Protein AF-A0A257YKX0-F1 (afdb_monomer_lite)

Foldseek 3Di:
DVVVVVVVVVVCVVVPVVDPDDPVVVVVVVVVCVVCVVVQVVQVVVDDPPDPDRCSVVVSVVVVVVVVVVVVVVVVD

Radius of gyration: 19.89 Å; chains: 1; bounding box: 42×23×54 Å

Structure (mmCIF, N/CA/C/O backbone):
data_AF-A0A257YKX0-F1
#
_entry.id   AF-A0A257YKX0-F1
#
loop_
_atom_site.group_PDB
_atom_site.id
_atom_site.type_symbol
_atom_site.label_atom_id
_atom_site.label_alt_id
_atom_site.label_comp_id
_atom_site.label_asym_id
_atom_site.label_entity_id
_atom_site.label_seq_id
_atom_site.pdbx_PDB_ins_code
_atom_site.Cartn_x
_atom_site.Cartn_y
_atom_site.Cartn_z
_atom_site.occupancy
_atom_site.B_iso_or_equiv
_atom_site.auth_seq_id
_atom_site.auth_comp_id
_atom_site.auth_asym_id
_atom_site.auth_atom_id
_atom_site.pdbx_PDB_model_num
ATOM 1 N N . MET A 1 1 ? 5.831 -13.715 33.403 1.00 74.38 1 MET A N 1
ATOM 2 C CA . MET A 1 1 ? 5.427 -14.307 32.104 1.00 74.38 1 MET A CA 1
ATOM 3 C C . MET A 1 1 ? 3.968 -13.987 31.759 1.00 74.38 1 MET A C 1
ATOM 5 O O . MET A 1 1 ? 3.751 -13.421 30.700 1.00 74.38 1 MET A O 1
ATOM 9 N N . LEU A 1 2 ? 2.986 -14.226 32.646 1.00 89.25 2 LEU A N 1
ATOM 10 C CA . LEU A 1 2 ? 1.558 -13.921 32.391 1.00 89.25 2 LEU A CA 1
ATOM 11 C C . LEU A 1 2 ? 1.255 -12.441 32.077 1.00 89.25 2 LEU A C 1
ATOM 13 O O . LEU A 1 2 ? 0.461 -12.154 31.190 1.00 89.25 2 LEU A O 1
ATOM 17 N N . VAL A 1 3 ? 1.942 -11.504 32.734 1.00 91.81 3 VAL A N 1
ATOM 18 C CA . VAL A 1 3 ? 1.773 -10.056 32.488 1.00 91.81 3 VAL A CA 1
ATOM 19 C C . VAL A 1 3 ? 2.178 -9.656 31.065 1.00 91.81 3 VAL A C 1
ATOM 21 O O . VAL A 1 3 ? 1.525 -8.825 30.446 1.00 91.81 3 VAL A O 1
ATOM 24 N N . ILE A 1 4 ? 3.218 -10.288 30.513 1.00 91.69 4 ILE A N 1
ATOM 25 C CA . ILE A 1 4 ? 3.666 -10.039 29.135 1.00 91.69 4 ILE A CA 1
ATOM 26 C C . ILE A 1 4 ? 2.609 -10.548 28.153 1.00 91.69 4 ILE A C 1
ATOM 28 O O . ILE A 1 4 ? 2.280 -9.857 27.198 1.00 91.69 4 ILE A O 1
ATOM 32 N N . VAL A 1 5 ? 2.028 -11.720 28.420 1.00 92.31 5 VAL A N 1
ATOM 33 C CA . VAL A 1 5 ? 0.944 -12.282 27.603 1.00 92.31 5 VAL A CA 1
ATOM 34 C C . VAL A 1 5 ? -0.283 -11.368 27.625 1.00 92.31 5 VAL A C 1
ATOM 36 O O . VAL A 1 5 ? -0.822 -11.051 26.571 1.00 92.31 5 VAL A O 1
ATOM 39 N N . GLN A 1 6 ? -0.683 -10.870 28.798 1.00 88.44 6 GLN A N 1
ATOM 40 C CA . GLN A 1 6 ? -1.788 -9.916 28.931 1.00 88.44 6 GLN A CA 1
ATOM 41 C C . GLN A 1 6 ? -1.512 -8.598 28.195 1.00 88.44 6 GLN A C 1
ATOM 43 O O . GLN A 1 6 ? -2.399 -8.067 27.530 1.00 88.44 6 GLN A O 1
ATOM 48 N N . PHE A 1 7 ? -0.285 -8.085 28.284 1.00 91.94 7 PHE A N 1
ATOM 49 C CA . PHE A 1 7 ? 0.125 -6.868 27.592 1.00 91.94 7 PHE A CA 1
ATOM 50 C C . PHE A 1 7 ? 0.097 -7.044 26.070 1.00 91.94 7 PHE A C 1
ATOM 52 O O . PHE A 1 7 ? -0.484 -6.222 25.369 1.00 91.94 7 PHE A O 1
ATOM 59 N N . VAL A 1 8 ? 0.638 -8.153 25.557 1.00 89.12 8 VAL A N 1
ATOM 60 C CA . VAL A 1 8 ? 0.620 -8.481 24.124 1.00 89.12 8 VAL A CA 1
ATOM 61 C C . VAL A 1 8 ? -0.813 -8.662 23.621 1.00 89.12 8 VAL A C 1
ATOM 63 O O . VAL A 1 8 ? -1.163 -8.090 22.596 1.00 89.12 8 VAL A O 1
ATOM 66 N N . ILE A 1 9 ? -1.672 -9.377 24.354 1.00 85.88 9 ILE A N 1
ATOM 67 C CA . ILE A 1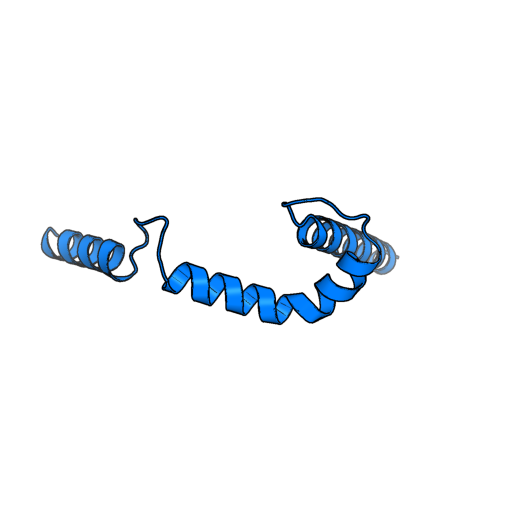 9 ? -3.095 -9.518 24.008 1.00 85.88 9 ILE A CA 1
ATOM 68 C C . ILE A 1 9 ? -3.789 -8.149 23.996 1.00 85.88 9 ILE A C 1
ATOM 70 O O . ILE A 1 9 ? -4.516 -7.839 23.054 1.00 85.88 9 ILE A O 1
ATOM 74 N N . GLY A 1 10 ? -3.518 -7.299 24.988 1.00 81.56 10 GLY A N 1
ATOM 75 C CA . GLY A 1 10 ? -4.011 -5.924 25.034 1.00 81.56 10 GLY A CA 1
ATOM 76 C C . GLY A 1 10 ? -3.578 -5.098 23.822 1.00 81.56 10 GLY A C 1
ATOM 77 O O . GLY A 1 10 ? -4.405 -4.403 23.243 1.00 81.56 10 GLY A O 1
ATOM 78 N N . LEU A 1 11 ? -2.324 -5.227 23.377 1.00 84.06 11 LEU A N 1
ATOM 79 C CA . LEU A 1 11 ? -1.829 -4.568 22.163 1.00 84.06 11 LEU A CA 1
ATOM 80 C C . LEU A 1 11 ? -2.491 -5.112 20.890 1.00 84.06 11 LEU A C 1
ATOM 82 O O . LEU A 1 11 ? -2.854 -4.329 20.016 1.00 84.06 11 LEU A O 1
ATOM 86 N N . LEU A 1 12 ? -2.701 -6.427 20.788 1.00 79.81 12 LEU A N 1
ATOM 87 C CA . LEU A 1 12 ? -3.389 -7.047 19.649 1.00 79.81 12 LEU A CA 1
ATOM 88 C C . LEU A 1 12 ? -4.839 -6.557 19.516 1.00 79.81 12 LEU A C 1
ATOM 90 O O . LEU A 1 12 ? -5.301 -6.302 18.403 1.00 79.81 12 LEU A O 1
ATOM 94 N N . PHE A 1 13 ? -5.537 -6.375 20.640 1.00 75.56 13 PHE A N 1
ATOM 95 C CA . PHE A 1 13 ? -6.865 -5.763 20.664 1.00 75.56 13 PHE A CA 1
ATOM 96 C C . PHE A 1 13 ? -6.829 -4.241 20.443 1.00 75.56 13 PHE A C 1
ATOM 98 O O . PHE A 1 13 ? -7.692 -3.726 19.739 1.00 75.56 13 PHE A O 1
ATOM 105 N N . ALA A 1 14 ? -5.838 -3.521 20.980 1.00 71.00 14 ALA A N 1
ATOM 106 C CA . ALA A 1 14 ? -5.728 -2.059 20.878 1.00 71.00 14 ALA A CA 1
ATOM 107 C C . ALA A 1 14 ? -5.388 -1.574 19.459 1.00 71.00 14 ALA A C 1
ATOM 109 O O . ALA A 1 14 ? -6.012 -0.640 18.965 1.00 71.00 14 ALA A O 1
ATOM 110 N N . PHE A 1 15 ? -4.461 -2.247 18.770 1.00 71.00 15 PHE A N 1
ATOM 111 C CA . PHE A 1 15 ? -4.249 -2.070 17.324 1.00 71.00 15 PHE A CA 1
ATOM 112 C C . PHE A 1 15 ? -5.302 -2.785 16.487 1.00 71.00 15 PHE A C 1
ATOM 114 O O . PHE A 1 15 ? -5.301 -2.697 15.260 1.00 71.00 15 PHE A O 1
ATOM 121 N N . ASN A 1 16 ? -6.196 -3.501 17.169 1.00 62.56 16 ASN A N 1
ATOM 122 C CA . ASN A 1 16 ? -7.373 -4.113 16.605 1.00 62.56 16 ASN A CA 1
ATOM 123 C C . ASN A 1 16 ? -7.006 -5.029 15.415 1.00 62.56 16 ASN A C 1
ATOM 125 O O . ASN A 1 16 ? -7.761 -5.253 14.479 1.00 62.56 16 ASN A O 1
ATOM 129 N N . VAL A 1 17 ? -5.828 -5.654 15.500 1.00 61.69 17 VAL A N 1
ATOM 130 C CA . VAL A 1 17 ? -5.290 -6.618 14.523 1.00 61.69 17 VAL A CA 1
ATOM 131 C C . VAL A 1 17 ? -6.262 -7.790 14.305 1.00 61.69 17 VAL A C 1
ATOM 133 O O . VAL A 1 17 ? -6.205 -8.478 13.293 1.00 61.69 17 VAL A O 1
ATOM 136 N N . VAL A 1 18 ? -7.194 -7.991 15.241 1.00 56.34 18 VAL A N 1
ATOM 137 C CA . VAL A 1 18 ? -8.165 -9.087 15.270 1.00 56.34 18 VAL A CA 1
ATOM 138 C C . VAL A 1 18 ? -9.527 -8.719 14.646 1.00 56.34 18 VAL A C 1
ATOM 140 O O . VAL A 1 18 ? -10.349 -9.612 14.459 1.00 56.34 18 VAL A O 1
ATOM 143 N N . SER A 1 19 ? -9.798 -7.457 14.275 1.00 59.81 19 SER A N 1
ATOM 144 C CA . SER A 1 19 ? -11.099 -7.087 13.683 1.00 59.81 19 SER A CA 1
ATOM 145 C C . SER A 1 19 ? -11.010 -6.700 12.196 1.00 59.81 19 SER A C 1
ATOM 147 O O . SER A 1 19 ? -10.248 -5.802 11.828 1.00 59.81 19 SER A O 1
ATOM 149 N N . PRO A 1 20 ? -11.843 -7.294 11.320 1.00 55.09 20 PRO A N 1
ATOM 150 C CA . PRO A 1 20 ? -11.891 -6.973 9.887 1.00 55.09 20 PRO A CA 1
A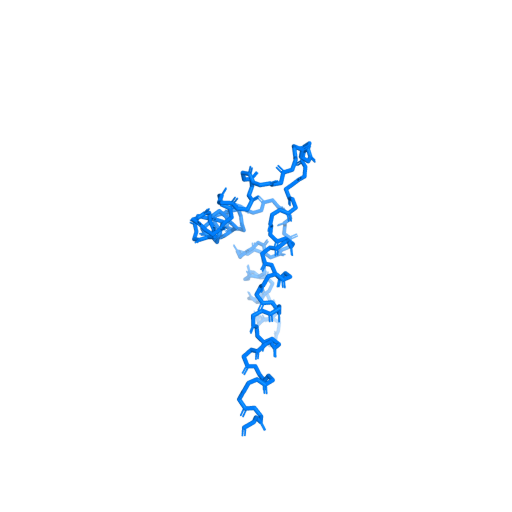TOM 151 C C . PRO A 1 20 ? -12.390 -5.558 9.530 1.00 55.09 20 PRO A C 1
ATOM 153 O O . PRO A 1 20 ? -12.458 -5.223 8.351 1.00 55.09 20 PRO A O 1
ATOM 156 N N . ARG A 1 21 ? -12.810 -4.738 10.506 1.00 59.72 21 ARG A N 1
ATOM 157 C CA . ARG A 1 21 ? -13.505 -3.449 10.286 1.00 59.72 21 ARG A CA 1
ATOM 158 C C . ARG A 1 21 ? -12.734 -2.214 10.755 1.00 59.72 21 ARG A C 1
ATOM 160 O O . ARG A 1 21 ? -13.329 -1.153 10.914 1.00 59.72 21 ARG A O 1
ATOM 167 N N . ASN A 1 22 ? -11.434 -2.322 10.992 1.00 66.50 22 ASN A N 1
ATOM 168 C CA . ASN A 1 22 ? -10.707 -1.215 11.600 1.00 66.50 22 ASN A CA 1
ATOM 169 C C . ASN A 1 22 ? -10.539 0.003 10.712 1.00 66.50 22 ASN A C 1
ATOM 171 O O . ASN A 1 22 ? -9.989 -0.075 9.615 1.00 66.50 22 ASN A O 1
ATOM 175 N N . GLU A 1 23 ? -10.920 1.149 11.267 1.00 72.88 23 GLU A N 1
ATOM 176 C CA . GLU A 1 23 ? -10.698 2.473 10.690 1.00 72.88 23 GLU A CA 1
ATOM 177 C C . GLU A 1 23 ? -9.211 2.736 10.437 1.00 72.88 23 GLU A C 1
ATOM 179 O O . GLU A 1 23 ? -8.871 3.360 9.439 1.00 72.88 23 GLU A O 1
ATOM 184 N N . PHE A 1 24 ? -8.316 2.180 11.263 1.00 74.00 24 PHE A N 1
ATOM 185 C CA . PHE A 1 24 ? -6.872 2.237 11.030 1.00 74.00 24 PHE A CA 1
ATOM 186 C C . PHE A 1 24 ? -6.463 1.543 9.722 1.00 74.00 24 PHE A C 1
ATOM 188 O O . PHE A 1 24 ? -5.747 2.125 8.910 1.00 74.00 24 PHE A O 1
ATOM 195 N N . PHE A 1 25 ? -6.959 0.324 9.475 1.00 74.06 25 PHE A N 1
ATOM 196 C CA . PHE A 1 25 ? -6.700 -0.383 8.220 1.00 74.06 25 PHE A CA 1
ATOM 197 C C . PHE A 1 25 ? -7.300 0.373 7.034 1.00 74.06 25 PHE A C 1
ATOM 199 O O . PHE A 1 25 ? -6.647 0.508 6.005 1.00 74.06 25 PHE A O 1
ATOM 206 N N . GLN A 1 26 ? -8.507 0.925 7.187 1.00 80.56 26 GLN A N 1
ATOM 207 C CA . GLN A 1 26 ? -9.129 1.731 6.138 1.00 80.56 26 GLN A CA 1
ATOM 208 C C . GLN A 1 26 ? -8.345 3.016 5.846 1.00 80.56 26 GLN A C 1
ATOM 210 O O . GLN A 1 26 ? -8.135 3.341 4.683 1.00 80.56 26 GLN A O 1
ATOM 215 N N . GLN A 1 27 ? -7.858 3.728 6.864 1.00 80.44 27 GLN A N 1
ATOM 216 C CA . GLN A 1 27 ? -7.010 4.910 6.684 1.00 80.44 27 GLN A CA 1
ATOM 217 C C . GLN A 1 27 ? -5.689 4.555 6.012 1.00 80.44 27 GLN A C 1
ATOM 219 O O . GLN A 1 27 ? -5.271 5.248 5.086 1.00 80.44 27 GLN A O 1
ATOM 224 N N . PHE A 1 28 ? -5.051 3.464 6.429 1.00 82.44 28 PHE A N 1
ATOM 225 C CA . PHE A 1 28 ? -3.818 2.995 5.813 1.00 82.44 28 PHE A CA 1
ATOM 226 C C . PHE A 1 28 ? -4.038 2.597 4.348 1.00 82.44 28 PHE A C 1
ATOM 228 O O . PHE A 1 28 ? -3.316 3.057 3.465 1.00 82.44 28 PHE A O 1
ATOM 235 N N . TYR A 1 29 ? -5.093 1.828 4.071 1.00 82.25 29 TYR A N 1
ATOM 236 C CA . TYR A 1 29 ? -5.492 1.439 2.721 1.00 82.25 29 TYR A CA 1
ATOM 237 C C . TYR A 1 29 ? -5.798 2.655 1.840 1.00 82.25 29 TYR A C 1
ATOM 239 O O . TYR A 1 29 ? -5.302 2.746 0.720 1.00 82.25 29 TYR A O 1
ATOM 247 N N . ASN A 1 30 ? -6.549 3.630 2.356 1.00 85.75 30 ASN A N 1
ATOM 248 C CA . ASN A 1 30 ? -6.856 4.872 1.647 1.00 85.75 30 ASN A CA 1
ATOM 249 C C . ASN A 1 30 ? -5.604 5.721 1.406 1.00 85.75 30 ASN A C 1
ATOM 251 O O . ASN A 1 30 ? -5.482 6.328 0.347 1.00 85.75 30 ASN A O 1
ATOM 255 N N . SER A 1 31 ? -4.658 5.733 2.347 1.00 88.19 31 SER A N 1
ATOM 256 C CA . SER A 1 31 ? -3.391 6.457 2.201 1.00 88.19 31 SER A CA 1
ATOM 257 C C . SER A 1 31 ? -2.525 5.832 1.111 1.00 88.19 31 SER A C 1
ATOM 259 O O . SER A 1 31 ? -2.029 6.542 0.239 1.00 88.19 31 SER A O 1
ATOM 261 N N . ILE A 1 32 ? -2.403 4.500 1.097 1.00 87.88 32 ILE A N 1
ATOM 262 C CA . ILE A 1 32 ? -1.719 3.778 0.018 1.00 87.88 32 ILE A CA 1
ATOM 263 C C . ILE A 1 32 ? -2.423 4.028 -1.314 1.00 87.88 32 ILE A C 1
ATOM 265 O O . ILE A 1 32 ? -1.769 4.372 -2.295 1.00 87.88 32 ILE A O 1
ATOM 269 N N . ASN A 1 33 ? -3.751 3.925 -1.357 1.00 86.50 33 ASN A N 1
ATOM 270 C CA . ASN A 1 33 ? -4.496 4.188 -2.582 1.00 86.50 33 ASN A CA 1
ATOM 271 C C . ASN A 1 33 ? -4.318 5.621 -3.079 1.00 86.50 33 ASN A C 1
ATOM 273 O O . ASN A 1 33 ? -4.177 5.801 -4.279 1.00 86.50 33 ASN A O 1
ATOM 277 N N . ALA A 1 34 ? -4.269 6.627 -2.204 1.00 87.69 34 ALA A N 1
ATOM 278 C CA . ALA A 1 34 ? -4.023 8.011 -2.604 1.00 87.69 34 ALA A CA 1
ATOM 279 C C . ALA A 1 34 ? -2.635 8.194 -3.239 1.00 87.69 34 ALA A C 1
ATOM 281 O O . ALA A 1 34 ? -2.495 8.935 -4.212 1.00 87.69 34 ALA A O 1
ATOM 282 N N . LEU A 1 35 ? -1.622 7.486 -2.729 1.00 90.06 35 LEU A N 1
ATOM 283 C CA . LEU A 1 35 ? -0.276 7.480 -3.307 1.00 90.06 35 LEU A CA 1
ATOM 284 C C . LEU A 1 35 ? -0.222 6.742 -4.651 1.00 90.06 35 LEU A C 1
ATOM 286 O O . LEU A 1 35 ? 0.516 7.148 -5.547 1.00 90.06 35 LEU A O 1
ATOM 290 N N . LEU A 1 36 ? -1.007 5.674 -4.806 1.00 88.56 36 LEU A N 1
ATOM 291 C CA . LEU A 1 36 ? -1.069 4.890 -6.039 1.00 88.56 36 LEU A CA 1
ATOM 292 C C . LEU A 1 36 ? -2.011 5.495 -7.093 1.00 88.56 36 LEU A C 1
ATOM 294 O O . LEU A 1 36 ? -1.825 5.239 -8.279 1.00 88.56 36 LEU A O 1
ATOM 298 N N . ASP A 1 37 ? -2.986 6.321 -6.706 1.00 89.44 37 ASP A N 1
ATOM 299 C CA . ASP A 1 37 ? -3.982 6.924 -7.601 1.00 89.44 37 ASP A CA 1
ATOM 300 C C . ASP A 1 37 ? -3.381 7.629 -8.836 1.00 89.44 37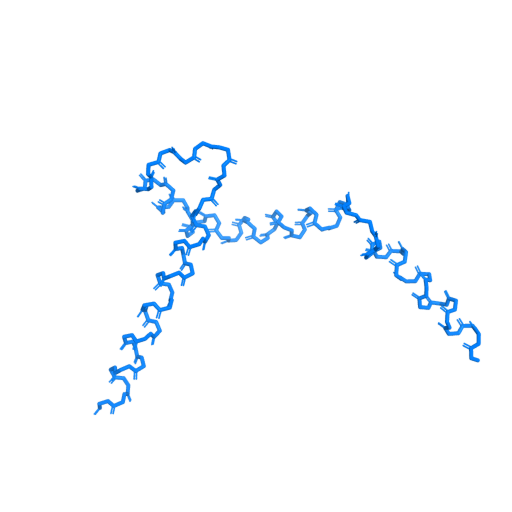 ASP A C 1
ATOM 302 O O . ASP A 1 37 ? -3.896 7.400 -9.932 1.00 89.44 37 ASP A O 1
ATOM 306 N N . PRO A 1 38 ? -2.287 8.422 -8.762 1.00 88.12 38 PRO A N 1
ATOM 307 C CA . PRO A 1 38 ? -1.680 9.007 -9.963 1.00 88.12 38 PRO A CA 1
ATOM 308 C C . PRO A 1 38 ? -1.157 7.963 -10.962 1.00 88.12 38 PRO A C 1
ATOM 310 O O . PRO A 1 38 ? -1.188 8.218 -12.165 1.00 88.12 38 PRO A O 1
ATOM 313 N N . LEU A 1 39 ? -0.721 6.790 -10.492 1.00 88.25 39 LEU A N 1
ATOM 314 C CA . LEU A 1 39 ? -0.260 5.683 -11.340 1.00 88.25 39 LEU A CA 1
ATOM 315 C C . LEU A 1 39 ? -1.426 4.814 -11.830 1.00 88.25 39 LEU A C 1
ATOM 317 O O . LEU A 1 39 ? -1.408 4.316 -12.954 1.00 88.25 39 LEU A O 1
ATOM 321 N N . LEU A 1 40 ? -2.460 4.652 -11.003 1.00 87.38 40 LEU A N 1
ATOM 322 C CA . LEU A 1 40 ? -3.635 3.840 -11.311 1.00 87.38 40 LEU A CA 1
ATOM 323 C C . LEU A 1 40 ? -4.624 4.563 -12.235 1.00 87.38 40 LEU A C 1
ATOM 325 O O . LEU A 1 40 ? -5.259 3.914 -13.060 1.00 87.38 40 LEU A O 1
ATOM 329 N N . ARG A 1 41 ? -4.754 5.895 -12.157 1.00 88.06 41 ARG A N 1
ATOM 330 C CA . ARG A 1 41 ? -5.681 6.689 -12.990 1.00 88.06 41 ARG A CA 1
ATOM 331 C C . ARG A 1 41 ? -5.474 6.504 -14.498 1.00 88.06 41 ARG A C 1
ATOM 333 O O . ARG A 1 41 ? -6.473 6.302 -15.187 1.00 88.06 41 ARG A O 1
ATOM 340 N N . PRO A 1 42 ? -4.244 6.570 -15.043 1.00 86.81 42 PRO A N 1
ATOM 341 C CA . PRO A 1 42 ? -4.012 6.298 -16.459 1.00 86.81 42 PRO A CA 1
ATOM 342 C C . PRO A 1 42 ? -4.410 4.871 -16.843 1.00 86.81 42 PRO A C 1
ATOM 344 O O . PRO A 1 42 ? -5.062 4.677 -17.863 1.00 86.81 42 PRO A O 1
ATOM 347 N N . ILE A 1 43 ? -4.089 3.891 -15.995 1.00 87.31 43 ILE A N 1
ATOM 348 C CA . ILE A 1 43 ? -4.403 2.475 -16.226 1.00 87.31 43 ILE A CA 1
ATOM 349 C C . ILE A 1 43 ? -5.924 2.265 -16.255 1.00 87.31 43 ILE A C 1
ATOM 351 O O . ILE A 1 43 ? -6.442 1.679 -17.203 1.00 87.31 43 ILE A O 1
ATOM 355 N N . ARG A 1 44 ? -6.655 2.841 -15.291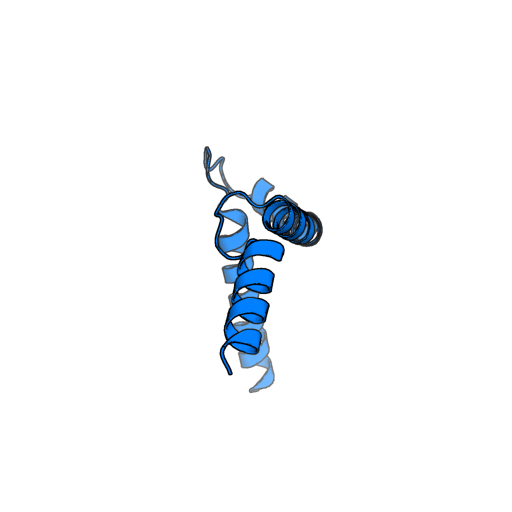 1.00 87.19 44 ARG A N 1
ATOM 356 C CA . ARG A 1 44 ? -8.128 2.817 -15.229 1.00 87.19 44 ARG A CA 1
ATOM 357 C C . ARG A 1 44 ? -8.796 3.393 -16.476 1.00 87.19 44 ARG A C 1
ATOM 359 O O . ARG A 1 44 ? -9.872 2.942 -16.835 1.00 87.19 44 ARG A O 1
ATOM 366 N N . ARG A 1 45 ? -8.189 4.392 -17.128 1.00 85.50 45 ARG A N 1
ATOM 367 C CA . ARG A 1 45 ? -8.734 5.003 -18.357 1.00 85.50 45 ARG A CA 1
ATOM 368 C C . 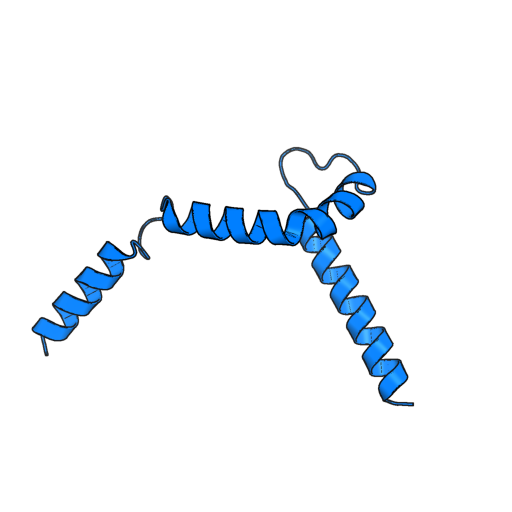ARG A 1 45 ? -8.589 4.113 -19.589 1.00 85.50 45 ARG A C 1
ATOM 370 O O . ARG A 1 45 ? -9.342 4.286 -20.539 1.00 85.50 45 ARG A O 1
ATOM 377 N N . ILE A 1 46 ? -7.602 3.221 -19.589 1.00 88.25 46 ILE A N 1
ATOM 378 C CA . ILE A 1 46 ? -7.326 2.303 -20.701 1.00 88.25 46 ILE A CA 1
ATOM 379 C C . ILE A 1 46 ? -8.106 0.998 -20.512 1.00 88.25 46 ILE A C 1
ATOM 381 O O . ILE A 1 46 ? -8.493 0.358 -21.489 1.00 88.25 46 ILE A O 1
ATOM 385 N N . LEU A 1 47 ? -8.347 0.600 -19.259 1.00 83.25 47 LEU A N 1
ATOM 386 C CA . LEU A 1 47 ? -9.110 -0.599 -18.954 1.00 83.25 47 LEU A CA 1
ATOM 387 C C . LEU A 1 47 ? -10.605 -0.418 -19.276 1.00 83.25 47 LEU A C 1
ATOM 389 O O . LEU A 1 47 ? -11.189 0.615 -18.946 1.00 83.25 47 LEU A O 1
ATOM 393 N N . PRO A 1 48 ? -11.250 -1.425 -19.893 1.00 75.69 48 PRO A N 1
ATOM 394 C CA . PRO A 1 48 ? -12.698 -1.429 -20.066 1.00 75.69 48 PRO A CA 1
ATOM 395 C C . PRO A 1 48 ? -13.386 -1.468 -18.695 1.00 75.69 48 PRO A C 1
ATOM 397 O O . PRO A 1 48 ? -12.826 -2.000 -17.742 1.00 75.69 48 PRO A O 1
ATOM 400 N N . ASN A 1 49 ? -14.603 -0.927 -18.583 1.00 74.44 49 ASN A N 1
ATOM 401 C CA . ASN A 1 49 ? -15.339 -0.871 -17.314 1.00 74.44 49 ASN A CA 1
ATOM 402 C C . ASN A 1 49 ? -15.474 -2.265 -16.673 1.00 74.44 49 ASN A C 1
ATOM 404 O O . ASN A 1 49 ? -16.294 -3.075 -17.103 1.00 74.44 49 ASN A O 1
ATOM 408 N N . THR A 1 50 ? -14.705 -2.530 -15.615 1.00 73.44 50 THR A N 1
ATOM 409 C CA . THR A 1 50 ? -14.625 -3.841 -14.952 1.00 73.44 50 THR A CA 1
ATOM 410 C C . THR A 1 50 ? -15.695 -4.074 -13.875 1.00 73.44 50 THR A C 1
ATOM 412 O O . THR A 1 50 ? -15.579 -4.980 -13.051 1.00 73.44 50 THR A O 1
ATOM 415 N N . GLY A 1 51 ? -16.779 -3.293 -13.880 1.00 74.00 51 GLY A N 1
ATOM 416 C CA . GLY A 1 51 ? -17.869 -3.432 -12.912 1.00 74.00 51 GLY A CA 1
ATOM 417 C C . GLY A 1 51 ? -17.465 -2.985 -11.502 1.00 74.00 51 GLY A C 1
ATOM 418 O O . GLY A 1 51 ? -16.924 -1.898 -11.331 1.00 74.00 51 GLY A O 1
ATOM 419 N N . SER A 1 52 ? -17.761 -3.798 -10.482 1.00 76.12 52 SER A N 1
ATOM 420 C CA . SER A 1 52 ? -17.531 -3.481 -9.059 1.00 76.12 52 SER A CA 1
ATOM 421 C C . SER A 1 52 ? -16.104 -3.742 -8.563 1.00 76.12 52 SER A C 1
ATOM 423 O O . SER A 1 52 ? -15.779 -3.379 -7.433 1.00 76.12 52 SER A O 1
ATOM 425 N N . VAL A 1 53 ? -15.258 -4.380 -9.377 1.00 80.06 53 VAL A N 1
ATOM 426 C CA . VAL A 1 53 ? -13.898 -4.783 -8.998 1.00 80.06 53 VAL A CA 1
ATOM 427 C C . VAL A 1 53 ? -12.887 -3.991 -9.817 1.00 80.06 53 VAL A C 1
ATOM 429 O O . VAL A 1 53 ? -12.945 -3.982 -11.046 1.00 80.06 53 VAL A O 1
ATOM 432 N N . ASP A 1 54 ? -11.943 -3.342 -9.138 1.00 83.44 54 ASP A N 1
ATOM 433 C CA . ASP A 1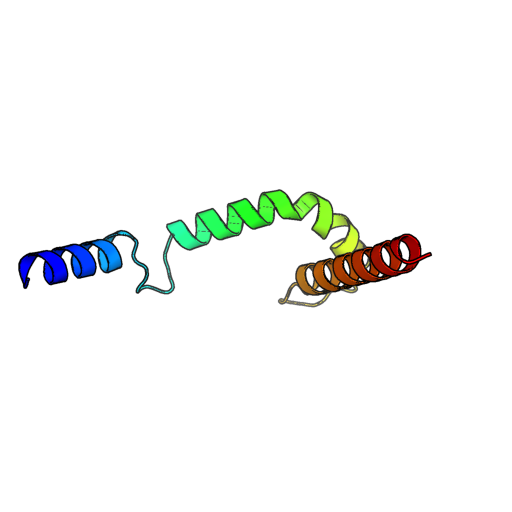 54 ? -10.852 -2.614 -9.783 1.00 83.44 54 ASP A CA 1
ATOM 434 C C . ASP A 1 54 ? -9.653 -3.539 -10.029 1.00 83.44 54 ASP A C 1
ATOM 436 O O . ASP A 1 54 ? -8.969 -3.957 -9.095 1.00 83.44 54 ASP A O 1
ATOM 440 N N . PHE A 1 55 ? -9.381 -3.843 -11.300 1.00 86.25 55 PHE A N 1
ATOM 441 C CA . PHE A 1 55 ? -8.230 -4.659 -11.708 1.00 86.25 55 PHE A CA 1
ATOM 442 C C . PHE A 1 55 ? -6.966 -3.835 -11.988 1.00 86.25 55 PHE A C 1
ATOM 444 O O . PHE A 1 55 ? -5.905 -4.400 -12.256 1.00 86.25 55 PHE A O 1
ATOM 451 N N . SER A 1 56 ? -7.039 -2.507 -11.897 1.00 87.69 56 SER A N 1
ATOM 452 C CA . SER A 1 56 ? -5.911 -1.610 -12.177 1.00 87.69 56 SER A CA 1
ATOM 453 C C . SER A 1 56 ? -4.669 -1.885 -11.323 1.00 87.69 56 SER A C 1
ATOM 455 O O . SER A 1 56 ? -3.571 -1.835 -11.880 1.00 87.69 56 SER A O 1
ATOM 457 N N . PRO A 1 57 ? -4.780 -2.234 -10.021 1.00 86.75 57 PRO A N 1
ATOM 458 C CA . PRO A 1 57 ? -3.615 -2.617 -9.222 1.00 86.75 57 PRO A CA 1
ATOM 459 C C . PRO A 1 57 ? -2.894 -3.852 -9.775 1.00 86.75 57 PRO A C 1
ATOM 461 O O . PRO A 1 57 ? -1.668 -3.908 -9.776 1.00 86.75 57 PRO A O 1
ATOM 464 N N . LEU A 1 58 ? -3.647 -4.823 -10.295 1.00 89.94 58 LEU A N 1
ATOM 465 C CA . LEU A 1 58 ? -3.109 -6.057 -10.867 1.00 89.94 58 LEU A CA 1
ATOM 466 C C . LEU A 1 58 ? -2.321 -5.757 -12.149 1.00 89.94 58 LEU A C 1
ATOM 468 O O . LEU A 1 58 ? -1.201 -6.230 -12.328 1.00 89.94 58 LEU A O 1
ATOM 472 N N . VAL A 1 59 ? -2.873 -4.890 -12.998 1.00 90.62 59 VAL A N 1
ATOM 473 C CA . VAL A 1 59 ? -2.212 -4.419 -14.222 1.00 90.62 59 VAL A CA 1
ATOM 474 C C . VAL A 1 59 ? -0.953 -3.612 -13.907 1.00 90.62 59 VAL A C 1
ATOM 476 O O . VAL A 1 59 ? 0.070 -3.809 -14.561 1.00 90.62 59 VAL A O 1
ATOM 479 N N . LEU A 1 60 ? -0.991 -2.754 -12.882 1.00 90.19 60 LEU A N 1
ATOM 480 C CA . LEU A 1 60 ? 0.177 -1.996 -12.431 1.00 90.19 60 LEU A CA 1
ATOM 481 C C . LEU A 1 60 ? 1.321 -2.929 -12.000 1.00 90.19 60 LEU A C 1
ATOM 483 O O . LEU A 1 60 ? 2.461 -2.715 -12.404 1.00 90.19 60 LEU A O 1
ATOM 487 N N . ILE A 1 61 ? 1.020 -3.987 -11.237 1.00 93.25 61 ILE A N 1
ATOM 488 C CA . ILE A 1 61 ? 2.015 -4.989 -10.819 1.00 93.25 61 ILE A CA 1
ATOM 489 C C . ILE A 1 61 ? 2.651 -5.666 -12.037 1.00 93.25 61 ILE A C 1
ATOM 491 O O . ILE A 1 61 ? 3.874 -5.794 -12.100 1.00 93.25 61 ILE A O 1
ATOM 495 N N . VAL A 1 62 ? 1.844 -6.078 -13.019 1.00 94.06 62 VAL A N 1
ATOM 496 C CA . VAL A 1 62 ? 2.345 -6.717 -14.246 1.00 94.06 62 VAL A CA 1
ATOM 497 C C . VAL A 1 62 ? 3.258 -5.768 -15.027 1.00 94.06 62 VAL A C 1
ATOM 499 O O . VAL A 1 62 ? 4.349 -6.168 -15.424 1.00 94.06 62 VAL A O 1
ATOM 502 N N . LEU A 1 63 ? 2.860 -4.504 -15.193 1.00 92.50 63 LEU A N 1
ATOM 503 C CA . LEU A 1 63 ? 3.671 -3.477 -15.857 1.00 92.50 63 LEU A CA 1
ATOM 504 C C . LEU A 1 63 ? 5.027 -3.282 -15.174 1.00 92.50 63 LEU A C 1
ATOM 506 O O . LEU A 1 63 ? 6.057 -3.272 -15.845 1.00 92.50 63 LEU A O 1
ATOM 510 N N . ILE A 1 64 ? 5.034 -3.172 -13.845 1.00 93.62 64 ILE A N 1
ATOM 511 C CA . ILE A 1 64 ? 6.270 -3.035 -13.067 1.00 93.62 64 ILE A CA 1
ATOM 512 C C . ILE A 1 64 ? 7.165 -4.263 -13.264 1.00 93.62 64 ILE A C 1
ATOM 514 O O . ILE A 1 64 ? 8.362 -4.106 -13.493 1.00 93.62 64 ILE A O 1
ATOM 518 N N . GLN A 1 65 ? 6.608 -5.477 -13.230 1.00 95.62 65 GLN A N 1
ATOM 519 C CA . GLN A 1 65 ? 7.394 -6.692 -13.459 1.00 95.62 65 GLN A CA 1
ATOM 520 C C . GLN A 1 65 ? 8.007 -6.745 -14.859 1.00 95.62 65 GLN A C 1
ATOM 522 O O . GLN A 1 65 ? 9.169 -7.122 -14.992 1.00 95.62 65 GLN A O 1
ATOM 527 N N . ILE A 1 66 ? 7.269 -6.325 -15.889 1.00 95.44 66 ILE A N 1
ATOM 528 C CA . ILE A 1 66 ? 7.796 -6.242 -17.257 1.00 95.44 66 ILE A CA 1
ATOM 529 C C . ILE A 1 66 ? 8.974 -5.265 -17.310 1.00 95.44 66 ILE A C 1
ATOM 531 O O . ILE A 1 66 ? 10.024 -5.605 -17.851 1.00 95.44 66 ILE A O 1
ATOM 535 N N . VAL A 1 67 ? 8.834 -4.080 -16.710 1.00 95.56 67 VAL A N 1
ATOM 536 C CA . VAL A 1 67 ? 9.913 -3.082 -16.658 1.00 95.56 67 VAL A CA 1
ATOM 537 C C . VAL A 1 67 ? 11.143 -3.644 -15.946 1.00 95.56 67 VAL A C 1
ATOM 539 O O . VAL A 1 67 ? 12.248 -3.529 -16.467 1.00 95.56 67 VAL A O 1
ATOM 542 N N . ILE A 1 68 ? 10.969 -4.300 -14.796 1.00 96.25 68 ILE A N 1
ATOM 543 C CA . ILE A 1 68 ? 12.076 -4.918 -14.052 1.00 96.25 68 ILE A CA 1
ATOM 544 C C . ILE A 1 68 ? 12.759 -6.003 -14.884 1.00 96.25 68 ILE A C 1
ATOM 546 O O . ILE A 1 68 ? 13.987 -6.060 -14.906 1.00 96.25 68 ILE A O 1
ATOM 550 N N . TYR A 1 69 ? 11.989 -6.851 -15.568 1.00 96.25 69 TYR A N 1
ATOM 551 C CA . TYR A 1 69 ? 12.529 -7.911 -16.413 1.00 96.25 69 TYR A CA 1
ATOM 552 C C . TYR A 1 69 ? 13.383 -7.335 -17.545 1.00 96.25 69 TYR A C 1
ATOM 554 O O . TYR A 1 69 ? 14.536 -7.731 -17.691 1.00 96.25 69 TYR A O 1
ATOM 562 N N . VAL A 1 70 ? 12.859 -6.343 -18.272 1.00 95.88 70 VAL A N 1
ATOM 563 C CA . VAL A 1 70 ? 13.582 -5.668 -19.360 1.00 95.88 70 VAL A CA 1
ATOM 564 C C . VAL A 1 70 ? 14.842 -4.983 -18.838 1.00 95.88 70 VAL A C 1
ATOM 566 O O . VAL A 1 70 ? 15.912 -5.159 -19.406 1.00 95.88 70 VAL A O 1
ATOM 569 N N . LEU A 1 71 ? 14.755 -4.243 -17.730 1.00 96.06 71 LEU A N 1
ATOM 570 C CA . LEU A 1 71 ? 15.924 -3.587 -17.138 1.00 96.06 71 LEU A CA 1
ATOM 571 C C . LEU A 1 71 ? 16.984 -4.593 -16.680 1.00 96.06 71 LEU A C 1
ATOM 573 O O . LEU A 1 71 ? 18.174 -4.351 -16.850 1.00 96.06 71 LEU A O 1
ATOM 577 N N . SER A 1 72 ? 16.559 -5.720 -16.110 1.00 95.12 72 SER A N 1
ATOM 578 C CA . SER A 1 72 ? 17.467 -6.777 -15.658 1.00 95.12 72 SER A CA 1
ATOM 579 C C . SER A 1 72 ? 18.144 -7.488 -16.823 1.00 95.12 72 SER A C 1
ATOM 581 O O . SER A 1 72 ? 19.301 -7.873 -16.700 1.00 95.12 72 SER A O 1
ATOM 583 N N . ASP A 1 73 ? 17.432 -7.674 -17.933 1.00 93.94 73 ASP A N 1
ATOM 584 C CA . ASP A 1 73 ? 17.977 -8.247 -19.163 1.00 93.94 73 ASP A CA 1
ATOM 585 C C . ASP A 1 73 ? 19.011 -7.305 -19.796 1.00 93.94 73 ASP A C 1
ATOM 587 O O . ASP A 1 73 ? 20.137 -7.714 -20.070 1.00 93.94 73 ASP A O 1
ATOM 591 N N . LEU A 1 74 ? 18.686 -6.011 -19.890 1.00 92.69 74 LEU A N 1
ATOM 592 C CA . LEU A 1 74 ? 19.604 -4.980 -20.383 1.00 92.69 74 LEU A CA 1
ATOM 593 C C . LEU A 1 74 ? 20.852 -4.821 -19.505 1.00 92.69 74 LEU A C 1
ATOM 595 O O . LEU A 1 74 ? 21.928 -4.567 -20.027 1.00 92.69 74 LEU A O 1
ATOM 599 N N . ALA A 1 75 ? 20.725 -4.966 -18.184 1.00 91.00 75 ALA A N 1
ATOM 600 C CA . ALA A 1 75 ? 21.847 -4.854 -17.248 1.00 91.00 75 ALA A CA 1
ATOM 601 C C . ALA A 1 75 ? 22.766 -6.089 -17.225 1.00 91.00 75 ALA A C 1
ATOM 603 O O . ALA A 1 75 ? 23.832 -6.044 -16.612 1.00 91.00 75 ALA A O 1
ATOM 604 N N . ARG A 1 76 ? 22.339 -7.210 -17.821 1.00 84.06 76 ARG A N 1
ATOM 605 C CA . ARG A 1 76 ? 23.154 -8.429 -17.969 1.00 84.06 76 ARG A CA 1
ATOM 606 C C . ARG A 1 76 ? 24.016 -8.421 -19.231 1.00 84.06 76 ARG A C 1
ATOM 608 O O . ARG A 1 76 ? 24.874 -9.294 -19.354 1.00 84.06 76 ARG A O 1
ATOM 615 N N . TYR A 1 77 ? 23.755 -7.487 -20.140 1.00 65.56 77 TYR A N 1
ATOM 616 C CA . TYR A 1 77 ? 24.532 -7.229 -21.349 1.00 65.56 77 TYR A CA 1
ATOM 617 C C . TYR A 1 77 ? 25.665 -6.239 -21.068 1.00 65.56 77 TYR A C 1
ATOM 619 O O . TYR A 1 77 ? 26.744 -6.414 -21.676 1.00 65.56 77 TYR A O 1
#

Sequence (77 aa):
MLVIVQFVIGLLFAFNVVSPRNEFFQQFYNSINALLDPLLRPIRRILPNTGSVDFSPLVLIVLIQIVIYVLSDLARY

Secondary structure (DSSP, 8-state):
-HHHHHHHHHHHHHTTTT-TT-HHHHHHHHHHHHHHHHHHHHHHHHS---TTS--HHHHHHHHHHHHHHHHHHHTT-

pLDDT: mean 83.58, std 10.26, range [55.09, 96.25]